Protein AF-A0A2W4VBN3-F1 (afdb_monomer)

Foldseek 3Di:
DPPVVVVVVVVLVVVVVVVPDDDAPPPDALWAEEFEEQAPAPQGVVSVQLQVVSVVVRHNGDYDYDNHLVSLLVDQLVDAGQEYEYEHAQVDLPPVCLVVLLVSVVSNCVSHPDVNYAYEYEYNVLVPDPDDNVVSCVSSPHQYYDPDSDDPRVDRDPPPPDD

Nearest PDB structures (foldseek):
  7te2-assembly1_A  TM=8.160E-01  e=2.057E-06  Rhodobacter capsulatus Y262
  4hh0-assembly1_A  TM=7.838E-01  e=4.661E-06  Cereibacter sphaeroides
  4heh-assembly1_B  TM=7.454E-01  e=2.646E-06  Cereibacter sphaeroides
  8jbt-assembly1_A  TM=6.877E-01  e=3.716E-05  Chloracidobacterium thermophilum
  2jh3-assembly2_D  TM=2.924E-01  e=7.905E+00  Deinococcus radiodurans

Sequence (163 aa):
MTLGLGRLQQSFRKLCLEADHNERPLERMQGRILIAPLPGEQHLMGAVFDAEMMWREGWDTRCEFPEDTPALTKLVKREWFDVVDLSLSLAFSREDWMPRMAATIKAVRSASLNPALVVVVRGRVFFEHEEPLPELIQSVGADGASTAAVLVVPSFHRSAAGG

Solvent-accessible surface area (backbone atoms only — not comparable to full-atom values): 9338 Å² total; per-residue (Å²): 144,76,70,68,62,58,52,52,55,49,56,47,52,49,54,65,62,57,67,78,71,74,87,74,78,84,80,64,63,67,46,32,33,39,28,22,39,41,56,74,59,82,60,49,67,58,29,54,53,31,36,55,42,36,40,75,72,39,32,50,59,44,70,49,81,38,74,38,61,69,56,46,26,52,48,34,53,74,41,78,37,50,32,37,41,38,24,48,33,75,89,45,51,62,68,91,43,46,71,55,48,22,54,45,45,54,48,37,59,75,35,31,69,34,92,78,51,42,35,35,35,36,31,27,41,76,75,71,60,92,68,59,61,72,59,60,33,50,74,27,70,36,80,36,71,46,95,52,64,65,83,79,63,99,75,81,66,72,73,76,82,79,131

Structure (mmCIF, N/CA/C/O backbone):
data_AF-A0A2W4VBN3-F1
#
_entry.id   AF-A0A2W4VBN3-F1
#
loop_
_atom_site.group_PDB
_atom_site.id
_atom_site.type_symbol
_atom_site.label_atom_id
_atom_site.label_alt_id
_atom_site.label_comp_id
_atom_site.label_asym_id
_atom_site.label_entity_id
_atom_site.label_seq_id
_atom_site.pdbx_PDB_ins_code
_atom_site.Cartn_x
_atom_site.Cartn_y
_atom_site.Cartn_z
_atom_site.occupancy
_atom_site.B_iso_or_equiv
_atom_site.auth_seq_id
_atom_site.auth_comp_id
_atom_site.auth_asym_id
_atom_site.auth_atom_id
_atom_site.pdbx_PDB_model_num
ATOM 1 N N . MET A 1 1 ? 26.833 -12.738 -7.368 1.00 43.25 1 MET A N 1
ATOM 2 C CA . MET A 1 1 ? 26.829 -11.506 -6.547 1.00 43.25 1 MET A CA 1
ATOM 3 C C . MET A 1 1 ? 25.671 -11.602 -5.555 1.00 43.25 1 MET A C 1
ATOM 5 O O . MET A 1 1 ? 24.596 -11.108 -5.846 1.00 43.25 1 MET A O 1
ATOM 9 N N . THR A 1 2 ? 25.831 -12.322 -4.437 1.00 45.38 2 THR A N 1
ATOM 10 C CA . THR A 1 2 ? 24.682 -12.706 -3.573 1.00 45.38 2 THR A CA 1
ATOM 11 C C . THR A 1 2 ? 25.063 -12.896 -2.098 1.00 45.38 2 THR A C 1
ATOM 13 O O . THR A 1 2 ? 24.397 -13.608 -1.362 1.00 45.38 2 THR A O 1
ATOM 16 N N . LEU A 1 3 ? 26.143 -12.259 -1.636 1.00 49.38 3 LEU A N 1
ATOM 17 C CA . LEU A 1 3 ? 26.534 -12.267 -0.214 1.00 49.38 3 LEU A CA 1
ATOM 18 C C . LEU A 1 3 ? 26.221 -10.939 0.499 1.00 49.38 3 LEU A C 1
ATOM 20 O O . LEU A 1 3 ? 26.082 -10.922 1.719 1.00 49.38 3 LEU A O 1
ATOM 24 N N . GLY A 1 4 ? 26.050 -9.841 -0.249 1.00 44.31 4 GLY A N 1
ATOM 25 C CA . GLY A 1 4 ? 25.729 -8.519 0.308 1.00 44.31 4 GLY A CA 1
ATOM 26 C C . GLY A 1 4 ? 24.274 -8.378 0.769 1.00 44.31 4 GLY A C 1
ATOM 27 O O . GLY A 1 4 ? 24.021 -7.851 1.849 1.00 44.31 4 GLY A O 1
ATOM 28 N N . LEU A 1 5 ? 23.320 -8.918 -0.000 1.00 55.53 5 LEU A N 1
ATOM 29 C CA . LEU A 1 5 ? 21.888 -8.793 0.296 1.00 55.53 5 LEU A CA 1
ATOM 30 C C . LEU A 1 5 ? 21.476 -9.593 1.539 1.00 55.53 5 LEU A C 1
ATOM 32 O O . LEU A 1 5 ? 20.724 -9.088 2.364 1.00 55.53 5 LEU A O 1
ATOM 36 N N . GLY A 1 6 ? 22.025 -10.799 1.721 1.00 49.59 6 GLY A N 1
ATOM 37 C CA . GLY A 1 6 ? 21.694 -11.649 2.869 1.00 49.59 6 GLY A CA 1
ATOM 38 C C . GLY A 1 6 ? 22.131 -11.049 4.207 1.00 49.59 6 GLY A C 1
ATOM 39 O O . GLY A 1 6 ? 21.399 -11.136 5.188 1.00 49.59 6 GLY A O 1
ATOM 40 N N . ARG A 1 7 ? 23.285 -10.369 4.250 1.00 53.03 7 ARG A N 1
ATOM 41 C CA . ARG A 1 7 ? 23.760 -9.701 5.472 1.00 53.03 7 ARG A CA 1
ATOM 42 C C . ARG A 1 7 ? 22.956 -8.447 5.787 1.00 53.03 7 ARG A C 1
ATOM 44 O O . ARG A 1 7 ? 22.656 -8.224 6.954 1.00 53.03 7 ARG A O 1
ATOM 51 N N . LEU A 1 8 ? 22.555 -7.679 4.769 1.00 56.00 8 LEU A N 1
ATOM 52 C CA . LEU A 1 8 ? 21.657 -6.543 4.968 1.00 56.00 8 LEU A CA 1
ATOM 53 C C . LEU A 1 8 ? 20.289 -7.020 5.469 1.00 56.00 8 LEU A C 1
ATOM 55 O O . LEU A 1 8 ? 19.828 -6.545 6.498 1.00 56.00 8 LEU A O 1
ATOM 59 N N . GLN A 1 9 ? 19.699 -8.032 4.824 1.00 56.50 9 GLN A N 1
ATOM 60 C CA . GLN A 1 9 ? 18.435 -8.637 5.254 1.00 56.50 9 GLN A CA 1
ATOM 61 C C . GLN A 1 9 ? 18.509 -9.202 6.685 1.00 56.50 9 GLN A C 1
ATOM 63 O O . GLN A 1 9 ? 17.538 -9.106 7.432 1.00 56.50 9 GLN A O 1
ATOM 68 N N . GLN A 1 10 ? 19.653 -9.758 7.099 1.00 56.78 10 GLN A N 1
ATOM 69 C CA . GLN A 1 10 ? 19.838 -10.319 8.440 1.00 56.78 10 GLN A CA 1
ATOM 70 C C . GLN A 1 10 ? 20.062 -9.248 9.518 1.00 56.78 10 GLN A C 1
ATOM 72 O O . GLN A 1 10 ? 19.457 -9.335 10.586 1.00 56.78 10 GLN A O 1
ATOM 77 N N . SER A 1 11 ? 20.896 -8.238 9.257 1.00 55.62 11 SER A N 1
ATOM 78 C CA . SER A 1 11 ? 21.072 -7.095 10.167 1.00 55.62 11 SER A CA 1
ATOM 79 C C . SER A 1 11 ? 19.766 -6.331 10.346 1.00 55.62 11 SER A C 1
ATOM 81 O O . SER A 1 11 ? 19.430 -5.897 11.439 1.00 55.62 11 SER A O 1
ATOM 83 N N . PHE A 1 12 ? 18.991 -6.233 9.276 1.00 54.88 12 PHE A N 1
ATOM 84 C CA . PHE A 1 12 ? 17.730 -5.530 9.276 1.00 54.88 12 PHE A CA 1
ATOM 85 C C . PHE A 1 12 ? 16.615 -6.296 10.004 1.00 54.88 12 PHE A C 1
ATOM 87 O O . PHE A 1 12 ? 15.886 -5.707 10.793 1.00 54.88 12 PHE A O 1
ATOM 94 N N . ARG A 1 13 ? 16.564 -7.632 9.872 1.00 57.12 13 ARG A N 1
ATOM 95 C CA . ARG A 1 13 ? 15.717 -8.471 10.741 1.00 57.12 13 ARG A CA 1
ATOM 96 C C . ARG A 1 13 ? 16.030 -8.280 12.224 1.00 57.12 13 ARG A C 1
ATOM 98 O O . ARG A 1 13 ? 15.105 -8.320 13.022 1.00 57.12 13 ARG A O 1
ATOM 105 N N . LYS A 1 14 ? 17.301 -8.087 12.595 1.00 53.22 14 LYS A N 1
ATOM 106 C CA . LYS A 1 14 ? 17.670 -7.806 13.992 1.00 53.22 14 LYS A CA 1
ATOM 107 C C . LYS A 1 14 ? 17.132 -6.456 14.462 1.00 53.22 14 LYS A C 1
ATOM 109 O O . LYS A 1 14 ? 16.528 -6.418 15.520 1.00 53.22 14 LYS A O 1
ATOM 114 N N . LEU A 1 15 ? 17.249 -5.407 13.646 1.00 54.66 15 LEU A N 1
ATOM 115 C CA . LEU A 1 15 ? 16.704 -4.083 13.974 1.00 54.66 15 LEU A CA 1
ATOM 116 C C . LEU A 1 15 ? 15.177 -4.109 14.145 1.00 54.66 15 LEU A C 1
ATOM 118 O O . LEU A 1 15 ? 14.664 -3.568 15.116 1.00 54.66 15 LEU A O 1
ATOM 122 N N . CYS A 1 16 ? 14.453 -4.805 13.263 1.00 51.75 16 CYS A N 1
ATOM 123 C CA . CYS A 1 16 ? 12.998 -4.937 13.385 1.00 51.75 16 CYS A CA 1
ATOM 124 C C . CYS A 1 16 ? 12.554 -5.785 14.590 1.00 51.75 16 CYS A C 1
ATOM 126 O O . CYS A 1 16 ? 11.462 -5.572 15.100 1.00 51.75 16 CYS A O 1
ATOM 128 N N . LEU A 1 17 ? 13.367 -6.752 15.033 1.00 50.00 17 LEU A N 1
ATOM 129 C CA . LEU A 1 17 ? 13.090 -7.551 16.236 1.00 50.00 17 LEU A CA 1
ATOM 130 C C . LEU A 1 17 ? 13.457 -6.802 17.528 1.00 50.00 17 LEU A C 1
ATOM 132 O O . LEU A 1 17 ? 12.839 -7.030 18.561 1.00 50.00 17 LEU A O 1
ATOM 136 N N . GLU A 1 18 ? 14.449 -5.912 17.477 1.00 47.00 18 GLU A N 1
ATOM 137 C CA . GLU A 1 18 ? 14.867 -5.067 18.605 1.00 47.00 18 GLU A CA 1
ATOM 138 C C . GLU A 1 18 ? 13.947 -3.849 18.805 1.00 47.00 18 GLU A C 1
ATOM 140 O O . GLU A 1 18 ? 13.874 -3.312 19.909 1.00 47.00 18 GLU A O 1
ATOM 145 N N . ALA A 1 19 ? 13.175 -3.459 17.785 1.00 50.44 19 ALA A N 1
ATOM 146 C CA . ALA A 1 19 ? 12.151 -2.414 17.876 1.00 50.44 19 ALA A CA 1
ATOM 147 C C . ALA A 1 19 ? 10.930 -2.796 18.750 1.00 50.44 19 ALA A C 1
ATOM 149 O O . ALA A 1 19 ? 10.048 -1.966 18.965 1.00 50.44 19 ALA A O 1
ATOM 150 N N . ASP A 1 20 ? 10.879 -4.018 19.297 1.00 46.34 20 ASP A N 1
ATOM 151 C CA . ASP A 1 20 ? 9.782 -4.495 20.157 1.00 46.34 20 ASP A CA 1
ATOM 152 C C . ASP A 1 20 ? 9.944 -4.120 21.651 1.00 46.34 20 ASP A C 1
ATOM 154 O O . ASP A 1 20 ? 9.193 -4.577 22.518 1.00 46.34 20 ASP A O 1
ATOM 158 N N . HIS A 1 21 ? 10.921 -3.276 22.007 1.00 50.44 21 HIS A N 1
ATOM 159 C CA . HIS A 1 21 ? 11.062 -2.814 23.390 1.00 50.44 21 HIS A CA 1
ATOM 160 C C . HIS A 1 21 ? 11.786 -1.469 23.513 1.00 50.44 21 HIS A C 1
ATOM 162 O O . HIS A 1 21 ? 12.971 -1.414 23.832 1.00 50.44 21 HIS A O 1
ATOM 168 N N . ASN A 1 22 ? 11.071 -0.359 23.321 1.00 42.19 22 ASN A N 1
ATOM 169 C CA . ASN A 1 22 ? 11.390 0.850 24.076 1.00 42.19 22 ASN A CA 1
ATOM 170 C C . ASN A 1 22 ? 10.183 1.782 24.217 1.00 42.19 22 ASN A C 1
ATOM 172 O O . ASN A 1 22 ? 9.272 1.800 23.391 1.00 42.19 22 ASN A O 1
ATOM 176 N N . GLU A 1 23 ? 10.169 2.486 25.338 1.00 49.88 23 GLU A N 1
ATOM 177 C CA . GLU A 1 23 ? 9.068 3.245 25.924 1.00 49.88 23 GLU A CA 1
ATOM 178 C C . GLU A 1 23 ? 8.356 4.169 24.920 1.00 49.88 23 GLU A C 1
ATOM 180 O O . GLU A 1 23 ? 8.954 5.053 24.309 1.00 49.88 23 GLU A O 1
ATOM 185 N N . ARG A 1 24 ? 7.043 3.959 24.755 1.00 51.31 24 ARG A N 1
ATOM 186 C CA . ARG A 1 24 ? 6.180 4.783 23.899 1.00 51.31 24 ARG A CA 1
ATOM 187 C C . ARG A 1 24 ? 5.979 6.153 24.553 1.00 51.31 24 ARG A C 1
ATOM 189 O O . ARG A 1 24 ? 5.476 6.188 25.679 1.00 51.31 24 ARG A O 1
ATOM 196 N N . PRO A 1 25 ? 6.221 7.279 23.866 1.00 45.81 25 PRO A N 1
ATOM 197 C CA . PRO A 1 25 ? 5.633 8.541 24.283 1.00 45.81 25 PRO A CA 1
ATOM 198 C C . PRO A 1 25 ? 4.108 8.405 24.167 1.00 45.81 25 P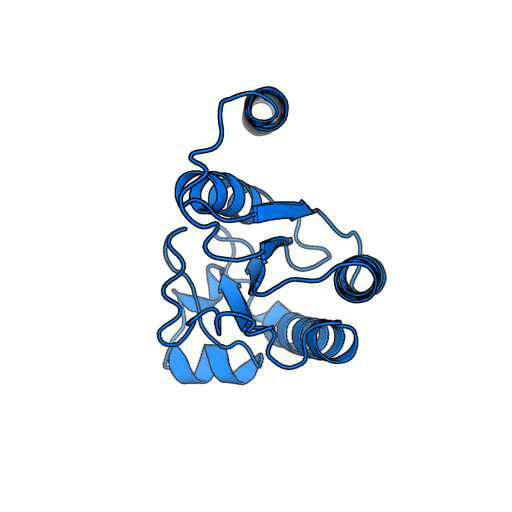RO A C 1
ATOM 200 O O . PRO A 1 25 ? 3.567 8.241 23.077 1.00 45.81 25 PRO A O 1
ATOM 203 N N . LEU A 1 26 ? 3.395 8.428 25.298 1.00 49.59 26 LEU A N 1
ATOM 204 C CA . LEU A 1 26 ? 1.926 8.346 25.356 1.00 49.59 26 LEU A CA 1
ATOM 205 C C . LEU A 1 26 ? 1.213 9.565 24.729 1.00 49.59 26 LEU A C 1
ATOM 207 O O . LEU A 1 26 ? -0.019 9.636 24.733 1.00 49.59 26 LEU A O 1
ATOM 211 N N . GLU A 1 27 ? 1.951 10.533 24.187 1.00 48.66 27 GLU A N 1
ATOM 212 C CA . GLU A 1 27 ? 1.399 11.750 23.602 1.00 48.66 27 GLU A CA 1
ATOM 213 C C . GLU A 1 27 ? 0.848 11.477 22.192 1.00 48.66 27 GLU A C 1
ATOM 215 O O . GLU A 1 27 ? 1.494 11.692 21.177 1.00 48.66 27 GLU A O 1
ATOM 220 N N . ARG A 1 28 ? -0.398 10.979 22.178 1.00 52.97 28 ARG A N 1
ATOM 221 C CA . ARG A 1 28 ? -1.342 10.889 21.046 1.00 52.97 28 ARG A CA 1
ATOM 222 C C . ARG A 1 28 ? -0.756 10.254 19.780 1.00 52.97 28 ARG A C 1
ATOM 224 O O . ARG A 1 28 ? -0.421 10.950 18.829 1.00 52.97 28 ARG A O 1
ATOM 231 N N . MET A 1 29 ? -0.795 8.918 19.734 1.00 61.88 29 MET A N 1
ATOM 232 C CA . MET A 1 29 ? -0.617 8.143 18.497 1.00 61.88 29 MET A CA 1
ATOM 233 C C . MET A 1 29 ? -1.379 8.810 17.342 1.00 61.88 29 MET A C 1
ATOM 235 O O . MET A 1 29 ? -2.592 9.039 17.471 1.00 61.88 29 MET A O 1
ATOM 239 N N . GLN A 1 30 ? -0.663 9.141 16.259 1.00 77.94 30 GLN A N 1
ATOM 240 C CA . GLN A 1 30 ? -1.223 9.886 15.125 1.00 77.94 30 GLN A CA 1
ATOM 241 C C . GLN A 1 30 ? -2.419 9.122 14.542 1.00 77.94 30 GLN A C 1
ATOM 243 O O . GLN A 1 30 ? -3.527 9.646 14.451 1.00 77.94 30 GLN A O 1
ATOM 248 N N . GLY A 1 31 ? -2.216 7.836 14.286 1.00 88.75 31 GLY A N 1
ATOM 249 C CA . GLY A 1 31 ? -3.210 6.880 13.825 1.00 88.75 31 GLY A CA 1
ATOM 250 C C . GLY A 1 31 ? -2.564 5.508 13.689 1.00 88.75 31 GLY A C 1
ATOM 251 O O . GLY A 1 31 ? -1.438 5.296 14.153 1.00 88.75 31 GLY A O 1
ATOM 252 N N . ARG A 1 32 ? -3.267 4.583 13.042 1.00 93.94 32 ARG A N 1
ATOM 253 C CA . ARG A 1 32 ? -2.773 3.236 12.757 1.00 93.94 32 ARG A CA 1
ATOM 254 C C . ARG A 1 32 ? -2.470 3.053 11.285 1.00 93.94 32 ARG A C 1
ATOM 256 O O . ARG A 1 32 ? -3.330 3.304 10.444 1.00 93.94 32 ARG A O 1
ATOM 263 N N . ILE A 1 33 ? -1.268 2.583 10.977 1.00 94.69 33 ILE A N 1
ATOM 264 C CA . ILE A 1 33 ? -0.812 2.383 9.606 1.00 94.69 33 ILE A CA 1
ATOM 265 C C . ILE A 1 33 ? -0.426 0.933 9.345 1.00 94.69 33 ILE A C 1
ATOM 267 O O . ILE A 1 33 ? 0.297 0.311 10.124 1.00 94.69 33 ILE A O 1
ATOM 271 N N . LEU A 1 34 ? -0.910 0.404 8.223 1.00 97.31 34 LEU A N 1
ATOM 272 C CA . LEU A 1 34 ? -0.414 -0.830 7.632 1.00 97.31 34 LEU A CA 1
ATOM 273 C C . LEU A 1 34 ? 0.541 -0.482 6.496 1.00 97.31 34 LEU A C 1
ATOM 275 O O . LEU A 1 34 ? 0.148 0.181 5.542 1.00 97.31 34 LEU A O 1
ATOM 279 N N . ILE A 1 35 ? 1.767 -0.973 6.570 1.00 96.31 35 ILE A N 1
ATOM 280 C CA . ILE A 1 35 ? 2.773 -0.803 5.530 1.00 96.31 35 ILE A CA 1
ATOM 281 C C . ILE A 1 35 ? 3.054 -2.157 4.906 1.00 96.31 35 ILE A C 1
ATOM 283 O O . ILE A 1 35 ? 3.348 -3.131 5.605 1.00 96.31 35 ILE A O 1
ATOM 287 N N . ALA A 1 36 ? 2.947 -2.224 3.585 1.00 96.75 36 ALA A N 1
ATOM 288 C CA . ALA A 1 36 ? 3.194 -3.439 2.836 1.00 96.75 36 ALA A CA 1
ATOM 289 C C . ALA A 1 36 ? 3.815 -3.127 1.467 1.00 96.75 36 ALA A C 1
ATOM 291 O O . ALA A 1 36 ? 3.514 -2.109 0.844 1.00 96.75 36 ALA A O 1
ATOM 292 N N . PRO A 1 37 ? 4.665 -4.012 0.932 1.00 96.00 37 PRO A N 1
ATOM 293 C CA . PRO A 1 37 ? 4.917 -4.011 -0.496 1.00 96.00 37 PRO A CA 1
ATOM 294 C C . PRO A 1 37 ? 3.654 -4.445 -1.243 1.00 96.00 37 PRO A C 1
ATOM 296 O O . PRO A 1 37 ? 2.825 -5.198 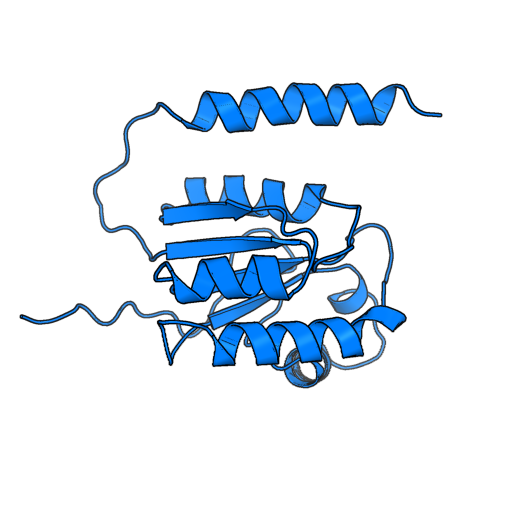-0.719 1.00 96.00 37 PRO A O 1
ATOM 299 N N . LEU A 1 38 ? 3.517 -4.013 -2.495 1.00 97.12 38 LEU A N 1
ATOM 300 C CA . LEU A 1 38 ? 2.485 -4.551 -3.370 1.00 97.12 38 LEU A CA 1
ATOM 301 C C . LEU A 1 38 ? 2.688 -6.076 -3.490 1.00 97.12 38 LEU A C 1
ATOM 303 O O . LEU A 1 38 ? 3.812 -6.500 -3.775 1.00 97.12 38 LEU A O 1
ATOM 307 N N . PRO A 1 39 ? 1.649 -6.914 -3.297 1.00 95.81 39 PRO A N 1
ATOM 308 C CA . PRO A 1 39 ? 1.817 -8.363 -3.337 1.00 95.81 39 PRO A CA 1
ATOM 309 C C . PRO A 1 39 ? 2.515 -8.850 -4.615 1.00 95.81 39 PRO A C 1
ATOM 311 O O . PRO A 1 39 ? 2.161 -8.461 -5.733 1.00 95.81 39 PRO A O 1
ATOM 314 N N . GLY A 1 40 ? 3.527 -9.699 -4.435 1.00 91.88 40 GLY A N 1
ATOM 315 C CA . GLY A 1 40 ? 4.423 -10.167 -5.496 1.00 91.88 40 GLY A CA 1
ATOM 316 C C . GLY A 1 40 ? 5.670 -9.302 -5.730 1.00 91.88 40 GLY A C 1
ATOM 317 O O . GLY A 1 40 ? 6.567 -9.741 -6.451 1.00 91.88 40 GLY A O 1
ATOM 318 N N . GLU A 1 41 ? 5.780 -8.111 -5.134 1.00 92.88 41 GLU A N 1
ATOM 319 C CA . GLU A 1 41 ? 7.021 -7.332 -5.167 1.00 92.88 41 GLU A CA 1
ATOM 320 C C . GLU A 1 41 ? 8.084 -7.996 -4.281 1.00 92.88 41 GLU A C 1
ATOM 322 O O . GLU A 1 41 ? 7.845 -8.336 -3.127 1.00 92.88 41 GLU A O 1
ATOM 327 N N . GLN A 1 42 ? 9.284 -8.179 -4.830 1.00 90.75 42 GLN A N 1
ATOM 328 C CA . GLN A 1 42 ? 10.406 -8.834 -4.151 1.00 90.75 42 GLN A CA 1
ATOM 329 C C . GLN A 1 42 ? 11.338 -7.824 -3.466 1.00 90.75 42 GLN A C 1
ATOM 331 O O . GLN A 1 42 ? 12.132 -8.188 -2.596 1.00 90.75 42 GLN A O 1
ATOM 336 N N . HIS A 1 43 ? 11.252 -6.545 -3.841 1.00 91.69 43 HIS A N 1
ATOM 337 C CA . HIS A 1 43 ? 12.059 -5.464 -3.277 1.00 91.69 43 HIS A CA 1
ATOM 338 C C . HIS A 1 43 ? 11.389 -4.870 -2.037 1.00 91.69 43 HIS A C 1
ATOM 340 O O . HIS A 1 43 ? 10.835 -3.777 -2.067 1.00 91.69 43 HIS A O 1
ATOM 346 N N . LEU A 1 44 ? 11.481 -5.597 -0.925 1.00 88.88 44 LEU A N 1
ATOM 347 C CA . LEU A 1 44 ? 10.766 -5.281 0.318 1.00 88.88 44 LEU A CA 1
ATOM 348 C C . LEU A 1 44 ? 11.381 -4.120 1.120 1.00 88.88 44 LEU A C 1
ATOM 350 O O . LEU A 1 44 ? 10.770 -3.645 2.068 1.00 88.88 44 LEU A O 1
ATOM 354 N N . MET A 1 45 ? 12.597 -3.684 0.774 1.00 85.56 45 MET A N 1
ATOM 355 C CA . MET A 1 45 ? 13.374 -2.728 1.576 1.00 85.56 45 MET A CA 1
ATOM 356 C C . MET A 1 45 ? 12.660 -1.387 1.781 1.00 85.56 45 MET A C 1
ATOM 358 O O . MET A 1 45 ? 12.801 -0.814 2.855 1.00 85.56 45 MET A O 1
ATOM 362 N N . GLY A 1 46 ? 11.895 -0.917 0.784 1.00 84.50 46 GLY A N 1
ATOM 363 C CA . GLY A 1 46 ? 11.107 0.316 0.893 1.00 84.50 46 GLY A CA 1
ATOM 364 C C . GLY A 1 46 ? 10.139 0.241 2.070 1.00 84.50 46 GLY A C 1
ATOM 365 O O . GLY A 1 46 ? 10.358 0.921 3.065 1.00 84.50 46 GLY A O 1
ATOM 366 N N . ALA A 1 47 ? 9.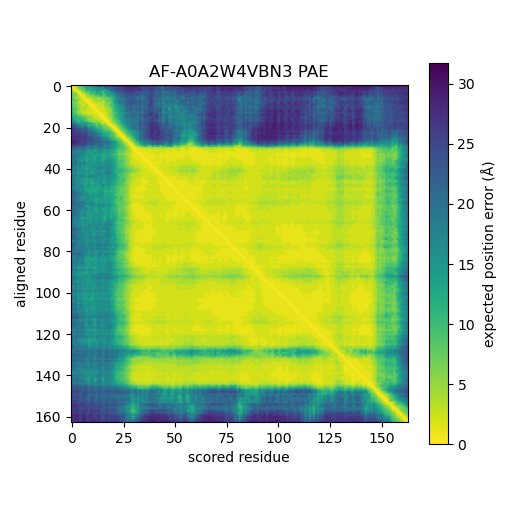189 -0.699 2.007 1.00 89.88 47 ALA A N 1
ATOM 367 C CA . ALA A 1 47 ? 8.169 -0.917 3.035 1.00 89.88 47 ALA A CA 1
ATOM 368 C C . ALA A 1 47 ? 8.725 -0.920 4.464 1.00 89.88 47 ALA A C 1
ATOM 370 O O . ALA A 1 47 ? 8.120 -0.370 5.378 1.00 89.88 47 ALA A O 1
ATOM 371 N N . VAL A 1 48 ? 9.887 -1.530 4.683 1.00 89.25 48 VAL A N 1
ATOM 372 C CA . VAL A 1 48 ? 10.391 -1.630 6.049 1.00 89.25 48 VAL A CA 1
ATOM 373 C C . VAL A 1 48 ? 11.161 -0.393 6.506 1.00 89.25 48 VAL A C 1
ATOM 375 O O . VAL A 1 48 ? 11.161 -0.082 7.694 1.00 89.25 48 VAL A O 1
ATOM 378 N N . PHE A 1 49 ? 11.787 0.342 5.586 1.00 87.44 49 PHE A N 1
ATOM 379 C CA . PHE A 1 49 ? 12.299 1.673 5.907 1.00 87.44 49 PHE A CA 1
ATOM 380 C C . PHE A 1 49 ? 11.151 2.621 6.274 1.00 87.44 49 PHE A C 1
ATOM 382 O O . PHE A 1 49 ? 11.251 3.369 7.245 1.00 87.44 49 PHE A O 1
ATOM 389 N N . ASP A 1 50 ? 10.037 2.532 5.547 1.00 88.25 50 ASP A N 1
ATOM 390 C CA . ASP A 1 50 ? 8.841 3.318 5.838 1.00 88.25 50 ASP A CA 1
ATOM 391 C C . ASP A 1 50 ? 8.243 2.942 7.198 1.00 88.25 50 ASP A C 1
ATOM 393 O O . ASP A 1 50 ? 7.847 3.822 7.957 1.00 88.25 50 ASP A O 1
ATOM 397 N N . ALA A 1 51 ? 8.269 1.658 7.569 1.00 90.38 51 ALA A N 1
ATOM 398 C CA . ALA A 1 51 ? 7.827 1.204 8.887 1.00 90.38 51 ALA A CA 1
ATOM 399 C C . ALA A 1 51 ? 8.643 1.787 10.037 1.00 90.38 51 ALA A C 1
ATOM 401 O O . ALA A 1 51 ? 8.067 2.273 11.008 1.00 90.38 51 ALA A O 1
ATOM 402 N N . GLU A 1 52 ? 9.968 1.798 9.914 1.00 85.75 52 GLU A N 1
ATOM 403 C CA . GLU A 1 52 ? 10.824 2.429 10.918 1.00 85.75 52 GLU A CA 1
ATOM 404 C C . GLU A 1 52 ? 10.525 3.928 11.041 1.00 85.75 52 GLU A C 1
ATOM 406 O O . GLU A 1 52 ? 10.430 4.455 12.148 1.00 85.75 52 GLU A O 1
ATOM 411 N N . MET A 1 53 ? 10.341 4.625 9.915 1.00 85.38 53 MET A N 1
ATOM 412 C CA . MET A 1 53 ? 10.040 6.055 9.946 1.00 85.38 53 MET A CA 1
ATOM 413 C C . MET A 1 53 ? 8.681 6.332 10.589 1.00 85.38 53 MET A C 1
ATOM 415 O O . MET A 1 53 ? 8.58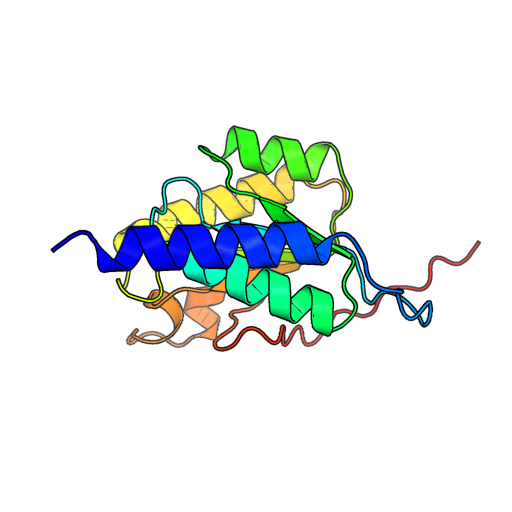6 7.176 11.470 1.00 85.38 53 MET A O 1
ATOM 419 N N . MET A 1 54 ? 7.629 5.613 10.200 1.00 85.81 54 MET A N 1
ATOM 420 C CA . MET A 1 54 ? 6.289 5.825 10.758 1.00 85.81 54 MET A CA 1
ATOM 421 C C . MET A 1 54 ? 6.229 5.518 12.244 1.00 85.81 54 MET A C 1
ATOM 423 O O . MET A 1 54 ? 5.606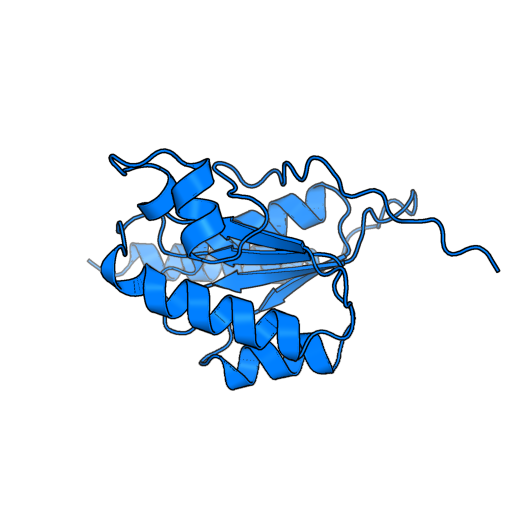 6.260 13.006 1.00 85.81 54 MET A O 1
ATOM 427 N N . TRP A 1 55 ? 6.951 4.488 12.673 1.00 86.19 55 TRP A N 1
ATOM 428 C CA . TRP A 1 55 ? 7.107 4.195 14.084 1.00 86.19 55 TRP A CA 1
ATOM 429 C C . TRP A 1 55 ? 7.803 5.346 14.829 1.00 86.19 55 TRP A C 1
ATOM 431 O O . TRP A 1 55 ? 7.294 5.793 15.858 1.00 86.19 55 TRP A O 1
ATOM 441 N N . ARG A 1 56 ? 8.893 5.903 14.278 1.00 83.69 56 ARG A N 1
ATOM 442 C CA . ARG A 1 56 ? 9.585 7.081 14.844 1.00 83.69 56 ARG A CA 1
ATOM 443 C C . ARG A 1 56 ? 8.717 8.335 14.892 1.00 83.69 56 ARG A C 1
ATOM 445 O O . ARG A 1 56 ? 8.841 9.114 15.830 1.00 83.69 56 ARG A O 1
ATOM 452 N N . GLU A 1 57 ? 7.829 8.507 13.920 1.00 82.44 57 GLU A N 1
ATOM 453 C CA . GLU A 1 57 ? 6.860 9.605 13.882 1.00 82.44 57 GLU A CA 1
ATOM 454 C C . GLU A 1 57 ? 5.665 9.373 14.835 1.00 82.44 57 GLU A C 1
ATOM 456 O O . GLU A 1 57 ? 4.784 10.219 14.950 1.00 82.44 57 GLU A O 1
ATOM 461 N N . GLY A 1 58 ? 5.602 8.253 15.565 1.00 83.69 58 GLY A N 1
ATOM 462 C CA . GLY A 1 58 ? 4.564 8.008 16.574 1.00 83.69 58 GLY A CA 1
ATOM 463 C C . GLY A 1 58 ? 3.264 7.405 16.029 1.00 83.69 58 GLY A C 1
ATOM 464 O O . GLY A 1 58 ? 2.203 7.550 16.645 1.00 83.69 58 GLY A O 1
ATOM 465 N N . TRP A 1 59 ? 3.316 6.724 14.882 1.00 88.06 59 TRP A N 1
ATOM 466 C CA . TRP A 1 59 ? 2.201 5.919 14.375 1.00 88.06 59 TRP A CA 1
ATOM 467 C C . TRP A 1 59 ? 2.137 4.540 15.043 1.00 88.06 59 TRP A C 1
ATOM 469 O O . TRP A 1 59 ? 3.171 3.919 15.306 1.00 88.06 59 TRP A O 1
ATOM 479 N N . ASP A 1 60 ? 0.922 4.003 15.227 1.00 90.94 60 ASP A N 1
ATOM 480 C CA . ASP A 1 60 ? 0.739 2.561 15.452 1.00 90.94 60 ASP A CA 1
ATOM 481 C C . ASP A 1 60 ? 1.078 1.825 14.151 1.00 90.94 60 ASP A C 1
ATOM 483 O O . ASP A 1 60 ? 0.241 1.704 13.252 1.00 90.94 60 ASP A O 1
ATOM 487 N N . THR A 1 61 ? 2.337 1.425 14.012 1.00 90.56 61 THR A N 1
ATOM 488 C CA . THR A 1 61 ? 2.876 0.947 12.741 1.00 90.56 61 THR A CA 1
ATOM 489 C C . THR A 1 61 ? 2.893 -0.564 12.687 1.00 90.56 61 THR A C 1
ATOM 491 O O . THR A 1 61 ? 3.514 -1.229 13.515 1.00 90.56 61 THR A O 1
ATOM 494 N N . ARG A 1 62 ? 2.262 -1.113 11.651 1.00 95.19 62 ARG A N 1
ATOM 495 C CA . ARG A 1 62 ? 2.309 -2.534 11.335 1.00 95.19 62 ARG A CA 1
ATOM 496 C C . ARG A 1 62 ? 2.923 -2.739 9.957 1.00 95.19 62 ARG A C 1
ATOM 498 O O . ARG A 1 62 ? 2.376 -2.265 8.970 1.00 95.19 62 ARG A O 1
ATOM 505 N N . CYS A 1 63 ? 4.024 -3.481 9.887 1.00 95.75 63 CYS A N 1
ATOM 506 C CA . CYS A 1 63 ? 4.663 -3.862 8.628 1.00 95.75 63 CYS A CA 1
ATOM 507 C C . CYS A 1 63 ? 4.361 -5.327 8.309 1.00 95.75 63 CYS A C 1
ATOM 509 O O . CYS A 1 63 ? 4.637 -6.201 9.128 1.00 95.75 63 CYS A O 1
ATOM 511 N N . GLU A 1 64 ? 3.827 -5.607 7.123 1.00 96.94 64 GLU A N 1
ATOM 512 C CA . GLU A 1 64 ? 3.458 -6.961 6.694 1.00 96.94 64 GLU A CA 1
ATOM 513 C C . GLU A 1 64 ? 3.906 -7.234 5.255 1.00 96.94 64 GLU A C 1
ATOM 515 O O . GLU A 1 64 ? 4.040 -6.323 4.439 1.00 96.94 64 GLU A O 1
ATOM 520 N N . PHE A 1 65 ? 4.108 -8.511 4.925 1.00 95.38 65 PHE A N 1
ATOM 521 C CA . PHE A 1 65 ? 4.567 -8.956 3.601 1.00 95.38 65 PHE A CA 1
ATOM 522 C C . PHE A 1 65 ? 3.580 -9.968 3.010 1.00 95.38 65 PHE A C 1
ATOM 524 O O . PHE A 1 65 ? 3.868 -11.166 2.974 1.00 95.38 65 PHE A O 1
ATOM 531 N N . PRO A 1 66 ? 2.379 -9.519 2.611 1.00 94.44 66 PRO A N 1
ATOM 532 C CA . PRO A 1 66 ? 1.359 -10.405 2.067 1.00 94.44 66 PRO A CA 1
ATOM 533 C C . PRO A 1 66 ? 1.830 -11.050 0.756 1.00 94.44 66 PRO A C 1
ATOM 535 O O . PRO A 1 66 ? 2.327 -10.371 -0.142 1.00 94.44 66 PRO A O 1
ATOM 538 N N . GLU A 1 67 ? 1.637 -12.365 0.638 1.00 91.44 67 GLU A N 1
ATOM 539 C CA . GLU A 1 67 ? 1.979 -13.127 -0.572 1.00 91.44 67 GLU A CA 1
ATOM 540 C C . GLU A 1 67 ? 1.102 -12.720 -1.766 1.00 91.44 67 GLU A C 1
ATOM 542 O O . GLU A 1 67 ? 1.579 -12.614 -2.897 1.00 91.44 67 GLU A O 1
ATOM 547 N N . ASP A 1 68 ? -0.176 -12.438 -1.505 1.00 96.81 68 ASP A N 1
ATOM 548 C CA . ASP A 1 68 ? -1.173 -12.085 -2.505 1.00 96.81 68 ASP A CA 1
ATOM 549 C C . ASP A 1 68 ? -2.170 -11.019 -1.996 1.00 96.81 68 ASP A C 1
ATOM 551 O O . ASP A 1 68 ? -2.195 -10.625 -0.824 1.00 96.81 68 ASP A O 1
ATOM 555 N N . THR A 1 69 ? -3.004 -10.503 -2.903 1.00 97.94 69 THR A N 1
ATOM 556 C CA . THR A 1 69 ? -4.050 -9.525 -2.560 1.00 97.94 69 THR A CA 1
ATOM 557 C C . THR A 1 69 ? -5.065 -10.075 -1.537 1.00 97.94 69 THR A C 1
ATOM 559 O O . THR A 1 69 ? -5.416 -9.339 -0.612 1.00 97.94 69 THR A O 1
ATOM 562 N N . PRO A 1 70 ? -5.535 -11.339 -1.612 1.00 98.31 70 PRO A N 1
ATOM 563 C CA . PRO A 1 70 ? -6.347 -11.946 -0.553 1.00 98.31 70 PRO A CA 1
ATOM 564 C C . PRO A 1 70 ? -5.724 -11.877 0.851 1.00 98.31 70 PRO A C 1
ATOM 566 O O . PRO A 1 70 ? -6.416 -11.509 1.803 1.00 98.31 70 PRO A O 1
ATOM 569 N N . ALA A 1 71 ? -4.430 -12.165 1.000 1.00 97.94 71 ALA A N 1
ATOM 570 C CA . ALA A 1 71 ? -3.727 -12.068 2.275 1.00 97.94 71 ALA A CA 1
ATOM 571 C C . ALA A 1 71 ? -3.707 -10.626 2.800 1.00 97.94 71 ALA A C 1
ATOM 573 O O . ALA A 1 71 ? -4.025 -10.398 3.969 1.00 97.94 71 ALA A O 1
ATOM 574 N N . LEU A 1 72 ? -3.430 -9.647 1.933 1.00 98.25 72 LEU A N 1
ATOM 575 C CA . LEU A 1 72 ? -3.475 -8.227 2.289 1.00 98.25 72 LEU A CA 1
ATOM 576 C C . LEU A 1 72 ? -4.885 -7.787 2.720 1.00 98.25 72 LEU A C 1
ATOM 578 O O . LEU A 1 72 ? -5.062 -7.181 3.776 1.00 98.25 72 LEU A O 1
ATOM 582 N N . THR A 1 73 ? -5.913 -8.132 1.941 1.00 98.44 73 THR A N 1
ATOM 583 C CA . THR A 1 73 ? -7.307 -7.764 2.257 1.00 98.44 73 THR A CA 1
ATOM 584 C C . THR A 1 73 ? -7.796 -8.392 3.564 1.00 98.44 73 THR A C 1
ATOM 586 O O . THR A 1 73 ? -8.580 -7.787 4.294 1.00 98.44 73 THR A O 1
ATOM 589 N N . LYS A 1 74 ? -7.299 -9.584 3.919 1.00 98.38 74 LYS A N 1
ATOM 590 C CA . LYS A 1 74 ? -7.600 -10.236 5.198 1.00 98.38 74 LYS A CA 1
ATOM 591 C C . LYS A 1 74 ? -7.100 -9.427 6.399 1.00 98.38 74 LYS A C 1
ATOM 593 O O . LYS A 1 74 ? -7.762 -9.472 7.434 1.00 98.38 74 LYS A O 1
ATOM 598 N N . LEU A 1 75 ? -5.983 -8.704 6.274 1.00 97.81 75 LEU A N 1
ATOM 599 C CA . LEU A 1 75 ? -5.458 -7.836 7.335 1.00 97.81 75 LEU A CA 1
ATOM 600 C C . LEU A 1 75 ? -6.407 -6.659 7.582 1.00 97.81 75 LEU A C 1
ATOM 602 O O . LEU A 1 75 ? -6.935 -6.522 8.683 1.00 97.81 75 LEU A O 1
ATOM 606 N N . VAL A 1 76 ? -6.715 -5.881 6.539 1.00 97.88 76 VAL A N 1
ATOM 607 C CA . VAL A 1 76 ? -7.577 -4.683 6.649 1.00 97.88 76 VAL A CA 1
ATOM 608 C C . VAL A 1 76 ? -9.042 -5.001 6.976 1.00 97.88 76 VAL A C 1
ATOM 610 O O . VAL A 1 76 ? -9.774 -4.137 7.450 1.00 97.88 76 VAL A O 1
ATOM 613 N N . LYS A 1 77 ? -9.469 -6.252 6.764 1.00 98.06 77 LYS A N 1
ATOM 614 C CA . LYS A 1 77 ? -10.787 -6.759 7.177 1.00 98.06 77 LYS A CA 1
ATOM 615 C C . LYS A 1 77 ? -10.850 -7.155 8.654 1.00 98.06 77 LYS A C 1
ATOM 617 O O . LYS A 1 77 ? -11.932 -7.208 9.232 1.00 98.06 77 LYS A O 1
ATOM 622 N N . ARG A 1 78 ? -9.717 -7.528 9.251 1.00 97.25 78 ARG A N 1
ATOM 623 C CA . ARG A 1 78 ? -9.643 -7.989 10.649 1.00 97.25 78 ARG A CA 1
ATOM 624 C C . ARG A 1 78 ? -9.305 -6.871 11.613 1.00 97.25 78 ARG A C 1
ATOM 626 O O . ARG A 1 78 ? -9.603 -6.984 12.797 1.00 97.25 78 ARG A O 1
ATOM 633 N N . GLU A 1 79 ? -8.662 -5.833 11.110 1.00 96.00 79 GLU A N 1
ATOM 634 C CA . GLU A 1 79 ? -8.025 -4.819 11.919 1.00 96.00 79 GLU A CA 1
ATOM 635 C C . GLU A 1 79 ? -8.237 -3.439 11.319 1.00 96.00 79 GLU A C 1
ATOM 637 O O . GLU A 1 79 ? -8.197 -3.259 10.103 1.00 96.00 79 GLU A O 1
ATOM 642 N N . TRP A 1 80 ? -8.480 -2.465 12.194 1.00 96.00 80 TRP A N 1
ATOM 643 C CA . TRP A 1 80 ? -8.633 -1.078 11.787 1.00 96.00 80 TRP A CA 1
ATOM 644 C C . TRP A 1 80 ? -7.276 -0.493 11.400 1.00 96.00 80 TRP A C 1
ATOM 646 O O . TRP A 1 80 ? -6.304 -0.656 12.144 1.00 96.00 80 TRP A O 1
ATOM 656 N N . PHE A 1 81 ? -7.241 0.216 10.274 1.00 96.62 81 PHE A N 1
ATOM 657 C CA . PHE A 1 81 ? -6.121 1.039 9.834 1.00 96.62 81 PHE A CA 1
ATOM 658 C C . PHE A 1 81 ? -6.665 2.374 9.327 1.00 96.62 81 PHE A C 1
ATOM 660 O O . PHE A 1 81 ? -7.687 2.432 8.640 1.00 96.62 81 PHE A O 1
ATOM 667 N N . ASP A 1 82 ? -5.981 3.449 9.685 1.00 95.38 82 ASP A N 1
ATOM 668 C CA . ASP A 1 82 ? -6.245 4.790 9.177 1.00 95.38 82 ASP A CA 1
ATOM 669 C C . ASP A 1 82 ? -5.544 5.007 7.835 1.00 95.38 82 ASP A C 1
ATOM 671 O O . ASP A 1 82 ? -6.102 5.637 6.936 1.00 95.38 82 ASP A O 1
ATOM 675 N N . VAL A 1 83 ? -4.351 4.423 7.690 1.00 95.94 83 VAL A N 1
ATOM 676 C CA . VAL A 1 83 ? -3.530 4.515 6.485 1.00 95.94 83 VAL A CA 1
ATOM 677 C C . VAL A 1 83 ? -3.063 3.127 6.045 1.00 95.94 83 VAL A C 1
ATOM 679 O O . VAL A 1 83 ? -2.706 2.280 6.866 1.00 95.94 83 VAL A O 1
ATOM 682 N N . VAL A 1 84 ? -3.038 2.903 4.735 1.00 97.00 84 VAL A N 1
ATOM 683 C CA . VAL A 1 84 ? -2.299 1.813 4.095 1.00 97.00 84 VAL A CA 1
ATOM 684 C C . VAL A 1 84 ? -1.225 2.421 3.196 1.00 97.00 84 VAL A C 1
ATOM 686 O O . VAL A 1 84 ? -1.540 3.173 2.277 1.00 97.00 84 VAL A O 1
ATOM 689 N N . ASP A 1 85 ? 0.033 2.083 3.450 1.00 95.69 85 ASP A N 1
ATOM 690 C CA . ASP A 1 85 ? 1.169 2.409 2.590 1.00 95.69 85 ASP A CA 1
ATOM 691 C C . ASP A 1 85 ? 1.511 1.187 1.728 1.00 95.69 85 ASP A C 1
ATOM 693 O O . ASP A 1 85 ? 1.812 0.110 2.255 1.00 95.69 85 ASP A O 1
ATOM 697 N N . LEU A 1 86 ? 1.419 1.349 0.404 1.00 96.44 86 LEU A N 1
ATOM 698 C CA . LEU A 1 86 ? 1.774 0.328 -0.577 1.00 96.44 86 LEU A CA 1
ATOM 699 C C . LEU A 1 86 ? 2.981 0.745 -1.406 1.00 96.44 86 LEU A C 1
ATOM 701 O O . LEU A 1 86 ? 2.955 1.743 -2.126 1.00 96.44 86 LEU A O 1
ATOM 705 N N . SER A 1 87 ? 4.015 -0.091 -1.386 1.00 93.88 87 SER A N 1
ATOM 706 C CA . SER A 1 87 ? 5.260 0.182 -2.105 1.00 93.88 87 SER A CA 1
ATOM 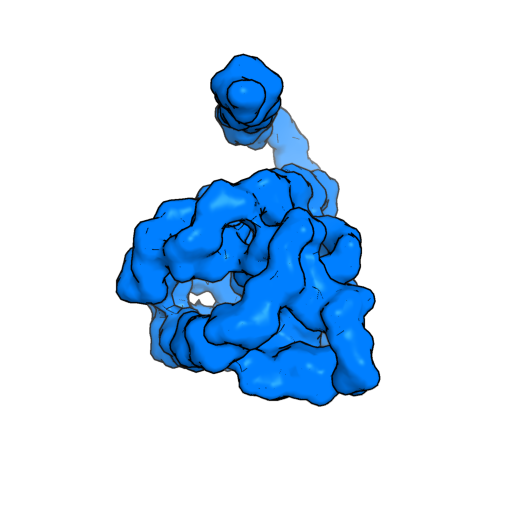707 C C . SER A 1 87 ? 5.521 -0.786 -3.262 1.00 93.88 87 SER A C 1
ATOM 709 O O . SER A 1 87 ? 5.393 -2.005 -3.147 1.00 93.88 87 SER A O 1
ATOM 711 N N . LEU A 1 88 ? 5.935 -0.226 -4.395 1.00 94.62 88 LEU A N 1
ATOM 712 C CA . LEU A 1 88 ? 6.678 -0.908 -5.451 1.00 94.62 88 LEU A CA 1
ATOM 713 C C . LEU A 1 88 ? 8.179 -0.657 -5.285 1.00 94.62 88 LEU A C 1
ATOM 715 O O . LEU A 1 88 ? 8.614 0.188 -4.500 1.00 94.62 88 LEU A O 1
ATOM 719 N N . SER A 1 89 ? 8.984 -1.381 -6.065 1.00 90.25 89 SER A N 1
ATOM 720 C CA . SER A 1 89 ? 10.431 -1.193 -6.091 1.00 90.25 89 SER A CA 1
ATOM 721 C C . SER A 1 89 ? 10.845 0.270 -6.309 1.00 90.25 89 SER A C 1
ATOM 723 O O . SER A 1 89 ? 10.353 0.959 -7.201 1.00 90.25 89 SER A O 1
ATOM 725 N N . LEU A 1 90 ? 11.824 0.722 -5.523 1.00 87.56 90 LEU A N 1
ATOM 726 C CA . LEU A 1 90 ? 12.568 1.962 -5.773 1.00 87.56 90 LEU A CA 1
ATOM 727 C C . LEU A 1 90 ? 13.739 1.752 -6.747 1.00 87.56 90 LEU A C 1
ATOM 729 O O . LEU A 1 90 ? 14.318 2.716 -7.232 1.00 87.56 90 LEU A O 1
ATOM 733 N N . ALA A 1 91 ? 14.102 0.500 -7.040 1.00 87.31 91 ALA A N 1
ATOM 734 C CA . ALA A 1 91 ? 15.183 0.173 -7.968 1.00 87.31 91 ALA A CA 1
ATOM 735 C C . ALA A 1 91 ? 14.680 -0.002 -9.410 1.00 87.31 91 ALA A C 1
ATOM 737 O O . ALA A 1 91 ? 15.413 0.298 -10.351 1.00 87.31 91 ALA A O 1
ATOM 738 N N . PHE A 1 92 ? 13.433 -0.444 -9.593 1.00 89.62 92 PHE A N 1
ATOM 739 C CA . PHE A 1 92 ? 12.834 -0.738 -10.898 1.00 89.62 92 PHE A CA 1
ATOM 740 C C . PHE A 1 92 ? 11.552 0.071 -11.098 1.00 89.62 92 PHE A C 1
ATOM 742 O O . PHE A 1 92 ? 10.753 0.151 -10.171 1.00 89.62 92 PHE A O 1
ATOM 749 N N . SER A 1 93 ? 11.346 0.633 -12.298 1.00 87.50 93 SER A N 1
ATOM 750 C CA . SER A 1 93 ? 10.202 1.516 -12.581 1.00 87.50 93 SER A CA 1
ATOM 751 C C . SER A 1 93 ? 8.852 0.804 -12.449 1.00 87.50 93 SER A C 1
ATOM 753 O O . SER A 1 93 ? 7.934 1.419 -11.964 1.00 87.50 93 SER A O 1
ATOM 755 N N . ARG A 1 94 ? 8.702 -0.502 -12.730 1.00 92.31 94 ARG A N 1
ATOM 756 C CA . ARG A 1 94 ? 7.439 -1.259 -12.493 1.00 92.31 94 ARG A CA 1
ATOM 757 C C . ARG A 1 94 ? 6.170 -0.620 -13.108 1.00 92.31 94 ARG A C 1
ATOM 759 O O . ARG A 1 94 ? 5.073 -0.803 -12.584 1.00 92.31 94 ARG A O 1
ATOM 766 N N . GLU A 1 95 ? 6.293 0.102 -14.221 1.00 92.56 95 GLU A N 1
ATOM 767 C CA . GLU A 1 95 ? 5.160 0.732 -14.931 1.00 92.56 95 GLU A CA 1
ATOM 768 C C . GLU A 1 95 ? 4.078 -0.278 -15.332 1.00 92.56 95 GLU A C 1
ATOM 770 O O . GLU A 1 95 ? 2.880 -0.033 -15.183 1.00 92.56 95 GLU A O 1
ATOM 775 N N . ASP A 1 96 ? 4.499 -1.473 -15.742 1.00 94.25 96 ASP A N 1
ATOM 776 C CA . ASP A 1 96 ? 3.641 -2.602 -16.095 1.00 94.25 96 ASP A CA 1
ATOM 777 C C . ASP A 1 96 ? 2.784 -3.112 -14.917 1.00 94.25 96 ASP A C 1
ATOM 779 O O . ASP A 1 96 ? 1.839 -3.879 -15.112 1.00 94.25 96 ASP A O 1
ATOM 783 N N . TRP A 1 97 ? 3.072 -2.678 -13.684 1.00 96.06 97 TRP A N 1
ATOM 784 C CA . TRP A 1 97 ? 2.365 -3.095 -12.470 1.00 96.06 97 TRP A CA 1
ATOM 785 C C . TRP A 1 97 ? 1.325 -2.074 -12.006 1.00 96.06 97 TRP A C 1
ATOM 787 O O . TRP A 1 97 ? 0.580 -2.355 -11.065 1.00 96.06 97 TRP A O 1
ATOM 797 N N . MET A 1 98 ? 1.194 -0.928 -12.675 1.00 95.38 98 MET A N 1
ATOM 798 C CA . MET A 1 98 ? 0.201 0.089 -12.318 1.00 95.38 98 MET A CA 1
ATOM 799 C C . MET A 1 98 ? -1.250 -0.420 -12.353 1.00 95.38 98 MET A C 1
ATOM 801 O O . MET A 1 98 ? -1.976 -0.201 -11.379 1.00 95.38 98 MET A O 1
ATOM 805 N N . PRO A 1 99 ? -1.689 -1.215 -13.352 1.00 97.31 99 PRO A N 1
ATOM 806 C CA . PRO A 1 99 ? -3.024 -1.818 -13.314 1.00 97.31 99 PRO A CA 1
ATOM 807 C C . PRO A 1 99 ? -3.226 -2.757 -12.114 1.00 97.31 99 PRO A C 1
ATOM 809 O O . PRO A 1 99 ? -4.312 -2.827 -11.533 1.00 97.31 99 PRO A O 1
ATOM 812 N N . ARG A 1 100 ? -2.166 -3.463 -11.698 1.00 97.44 100 ARG A N 1
ATOM 813 C CA . ARG A 1 100 ? -2.186 -4.344 -10.522 1.00 97.44 100 ARG A CA 1
ATOM 814 C C . ARG A 1 100 ? -2.276 -3.548 -9.221 1.00 97.44 100 ARG A C 1
ATOM 816 O O . ARG A 1 100 ? -3.014 -3.957 -8.321 1.00 97.44 100 ARG A O 1
ATOM 823 N N . MET A 1 101 ? -1.553 -2.433 -9.123 1.00 97.81 101 MET A N 1
ATOM 824 C CA . MET A 1 101 ? -1.656 -1.487 -8.009 1.00 97.81 101 MET A CA 1
ATOM 825 C C . MET A 1 101 ? -3.103 -1.011 -7.871 1.00 97.81 101 MET A C 1
ATOM 827 O O . MET A 1 101 ? -3.700 -1.195 -6.813 1.00 97.81 101 MET A O 1
ATOM 831 N N . ALA A 1 102 ? -3.700 -0.520 -8.961 1.00 98.44 102 ALA A N 1
ATOM 832 C CA . ALA A 1 102 ? -5.079 -0.038 -8.979 1.00 98.44 102 ALA A CA 1
ATOM 833 C C . ALA A 1 102 ? -6.081 -1.101 -8.493 1.00 98.44 102 ALA A C 1
ATOM 835 O O . ALA A 1 102 ? -6.920 -0.847 -7.624 1.00 98.44 102 ALA A O 1
ATOM 836 N N . ALA A 1 103 ? -5.967 -2.330 -9.011 1.00 98.56 103 ALA A N 1
ATOM 837 C CA . ALA A 1 103 ? -6.816 -3.444 -8.597 1.00 98.56 103 ALA A CA 1
ATOM 838 C C . ALA A 1 103 ? -6.639 -3.795 -7.108 1.00 98.56 103 ALA A C 1
ATOM 840 O O . ALA A 1 103 ? -7.623 -4.045 -6.407 1.00 98.56 103 ALA A O 1
ATOM 841 N N . THR A 1 104 ? -5.399 -3.775 -6.612 1.00 98.69 104 THR A N 1
ATOM 842 C CA . THR A 1 104 ? -5.088 -4.050 -5.202 1.00 98.69 104 THR A CA 1
ATOM 843 C C . THR A 1 104 ? -5.657 -2.972 -4.286 1.00 98.69 104 THR A C 1
ATOM 845 O O . THR A 1 104 ? -6.320 -3.308 -3.308 1.00 98.69 104 THR A O 1
ATOM 848 N N . ILE A 1 105 ? -5.485 -1.692 -4.624 1.00 98.62 105 ILE A N 1
ATOM 849 C CA . ILE A 1 105 ? -6.026 -0.567 -3.850 1.00 98.62 105 ILE A CA 1
ATOM 850 C C . ILE A 1 105 ? -7.552 -0.649 -3.776 1.00 98.62 105 ILE A C 1
ATOM 852 O O . ILE A 1 105 ? -8.131 -0.545 -2.693 1.00 98.62 105 ILE A O 1
ATOM 856 N N . LYS A 1 106 ? -8.216 -0.933 -4.903 1.00 98.75 106 LYS A N 1
ATOM 857 C CA . LYS A 1 106 ? -9.669 -1.145 -4.938 1.00 98.75 106 LYS A CA 1
ATOM 858 C C . LYS A 1 106 ? -10.111 -2.277 -4.004 1.00 98.75 106 LYS A C 1
ATOM 860 O O . LYS A 1 106 ? -11.096 -2.123 -3.277 1.00 98.75 106 LYS A O 1
ATOM 865 N N . ALA A 1 107 ? -9.397 -3.403 -4.008 1.00 98.69 107 ALA A N 1
ATOM 866 C CA . ALA A 1 107 ? -9.702 -4.542 -3.145 1.00 98.69 107 ALA A CA 1
ATOM 867 C C . ALA A 1 107 ? -9.488 -4.213 -1.657 1.00 98.69 107 ALA A C 1
ATOM 869 O O . ALA A 1 107 ? -10.344 -4.531 -0.834 1.00 98.69 107 ALA A O 1
ATOM 870 N N . VAL A 1 108 ? -8.389 -3.529 -1.325 1.00 98.56 108 VAL A N 1
ATOM 871 C CA . VAL A 1 108 ? -8.076 -3.066 0.035 1.00 98.56 108 VAL A CA 1
ATOM 872 C C . VAL A 1 108 ? -9.172 -2.148 0.563 1.00 98.56 108 VAL A C 1
ATOM 874 O O . VAL A 1 108 ? -9.729 -2.425 1.622 1.00 98.56 108 VAL A O 1
ATOM 877 N N . ARG A 1 109 ? -9.555 -1.112 -0.195 1.00 98.44 109 ARG A N 1
ATOM 878 C CA . ARG A 1 109 ? -10.631 -0.190 0.203 1.00 98.44 109 ARG A CA 1
ATOM 879 C C . ARG A 1 109 ? -11.958 -0.913 0.420 1.00 98.44 109 ARG A C 1
ATOM 881 O O . ARG A 1 109 ? -12.636 -0.653 1.403 1.00 98.44 109 ARG A O 1
ATOM 888 N N . SER A 1 110 ? -12.299 -1.854 -0.462 1.00 98.38 110 SER A N 1
ATOM 889 C CA . SER A 1 110 ? -13.550 -2.623 -0.366 1.00 98.38 110 SER A CA 1
ATOM 890 C C . SER A 1 110 ? -13.595 -3.560 0.848 1.00 98.38 110 SER A C 1
ATOM 892 O O . SER A 1 110 ? -14.677 -3.908 1.312 1.00 98.38 110 SER A O 1
ATOM 894 N N . ALA A 1 111 ? -12.435 -4.008 1.337 1.00 98.44 111 ALA A N 1
ATOM 895 C CA . ALA A 1 111 ? -12.320 -4.918 2.476 1.00 98.44 111 ALA A CA 1
ATOM 896 C C . ALA A 1 111 ? -12.060 -4.206 3.814 1.00 98.44 111 ALA A C 1
ATOM 898 O O . ALA A 1 111 ? -12.212 -4.832 4.862 1.00 98.44 111 ALA A O 1
ATOM 899 N N . SER A 1 112 ? -11.643 -2.939 3.771 1.00 98.19 112 SER A N 1
ATOM 900 C CA . SER A 1 112 ? -11.271 -2.135 4.933 1.00 98.19 112 SER A CA 1
ATOM 901 C C . SER A 1 112 ? -12.429 -1.965 5.914 1.00 98.19 112 SER A C 1
ATOM 903 O O . SER A 1 112 ? -13.554 -1.661 5.518 1.00 98.19 112 SER A O 1
ATOM 905 N N . LEU A 1 113 ? -12.135 -2.086 7.210 1.00 96.69 113 LEU A N 1
ATOM 906 C CA . LEU A 1 113 ? -13.060 -1.678 8.274 1.00 96.69 113 LEU A CA 1
ATOM 907 C C . LEU A 1 113 ? -13.249 -0.154 8.340 1.00 96.69 113 LEU A C 1
ATOM 909 O O . LEU A 1 113 ? -14.281 0.311 8.818 1.00 96.69 113 LEU A O 1
ATOM 913 N N . ASN A 1 114 ? -12.271 0.611 7.853 1.00 97.12 114 ASN A N 1
ATOM 914 C CA . ASN A 1 114 ? -12.320 2.065 7.793 1.00 97.12 114 ASN A CA 1
ATOM 915 C C . ASN A 1 114 ? -12.808 2.533 6.405 1.00 97.12 114 ASN A C 1
ATOM 917 O O . ASN A 1 114 ? -12.053 2.397 5.434 1.00 97.12 114 ASN A O 1
ATOM 921 N N . PRO A 1 115 ? -14.022 3.107 6.280 1.00 94.38 115 PRO A N 1
ATOM 922 C CA . PRO A 1 115 ? -14.528 3.633 5.008 1.00 94.38 115 PRO A CA 1
ATOM 923 C C . PRO A 1 115 ? -13.795 4.903 4.546 1.00 94.38 115 PRO A C 1
ATOM 925 O O . PRO A 1 115 ? -13.877 5.257 3.374 1.00 94.38 115 PRO A O 1
ATOM 928 N N . ALA A 1 116 ? -13.070 5.570 5.449 1.00 95.12 116 ALA A N 1
ATOM 929 C CA . ALA A 1 116 ? -12.236 6.736 5.175 1.00 95.12 116 ALA A CA 1
ATOM 930 C C . ALA A 1 116 ? -10.740 6.375 5.098 1.00 95.12 116 ALA A C 1
ATOM 932 O O . ALA A 1 116 ? -9.892 7.230 5.341 1.00 95.12 116 ALA A O 1
ATOM 933 N N . LEU A 1 117 ? -10.413 5.107 4.806 1.00 96.38 117 LEU A N 1
ATOM 934 C CA . LEU A 1 117 ? -9.033 4.639 4.690 1.00 96.38 117 LEU A CA 1
ATOM 935 C C . LEU A 1 117 ? -8.250 5.514 3.707 1.00 96.38 117 LEU A C 1
ATOM 937 O O . LEU A 1 117 ? -8.659 5.660 2.556 1.00 96.38 117 LEU A O 1
ATOM 941 N N . VAL A 1 118 ? -7.100 6.020 4.141 1.00 96.25 118 VAL A N 1
ATOM 942 C CA . VAL A 1 118 ? -6.150 6.695 3.258 1.00 96.25 118 VAL A CA 1
ATOM 943 C C . VAL A 1 118 ? -5.185 5.662 2.686 1.00 96.25 118 VAL A C 1
ATOM 945 O O . VAL A 1 118 ? -4.666 4.816 3.412 1.00 96.25 118 VAL A O 1
ATOM 948 N N . VAL A 1 119 ? -4.925 5.718 1.385 1.00 96.62 119 VAL A N 1
ATOM 949 C CA . VAL A 1 119 ? -3.960 4.853 0.708 1.00 96.62 119 VAL A CA 1
ATOM 950 C C . VAL A 1 119 ? -2.858 5.706 0.105 1.00 96.62 119 VAL A C 1
ATOM 952 O O . VAL A 1 119 ? -3.111 6.525 -0.778 1.00 96.62 119 VAL A O 1
ATOM 955 N N . VAL A 1 120 ? -1.630 5.484 0.559 1.00 94.62 120 VAL A N 1
ATOM 956 C CA . V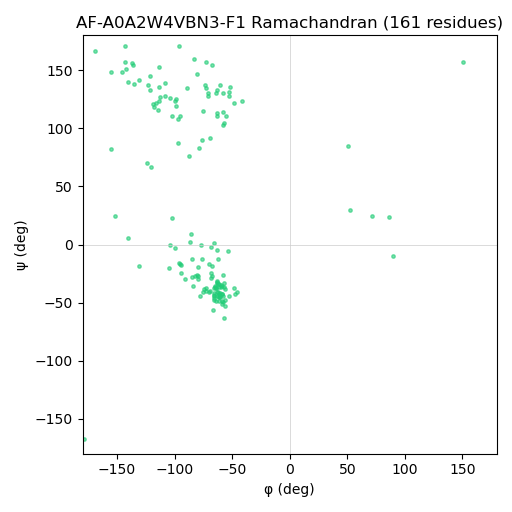AL A 1 120 ? -0.436 6.135 0.022 1.00 94.62 120 VAL A CA 1
ATOM 957 C C . VAL A 1 120 ? 0.382 5.125 -0.758 1.00 94.62 120 VAL A C 1
ATOM 959 O O . VAL A 1 120 ? 0.512 3.971 -0.356 1.00 94.62 120 VAL A O 1
ATOM 962 N N . VAL A 1 121 ? 0.914 5.563 -1.894 1.00 94.50 121 VAL A N 1
ATOM 963 C CA . VAL A 1 121 ? 1.740 4.728 -2.763 1.00 94.50 121 VAL A CA 1
ATOM 964 C C . VAL A 1 121 ? 3.180 5.210 -2.828 1.00 94.50 121 VAL A C 1
ATOM 966 O O . VAL A 1 121 ? 3.488 6.392 -2.670 1.00 94.50 121 VAL A O 1
ATOM 969 N N . ARG A 1 122 ? 4.084 4.276 -3.098 1.00 91.06 122 ARG A N 1
ATOM 970 C CA . ARG A 1 122 ? 5.498 4.552 -3.345 1.00 91.06 122 ARG A CA 1
ATOM 971 C C . ARG A 1 122 ? 6.033 3.628 -4.422 1.00 91.06 122 ARG A C 1
ATOM 973 O O . ARG A 1 122 ? 5.500 2.549 -4.668 1.00 91.06 122 ARG A O 1
ATOM 980 N N . GLY A 1 123 ? 7.109 4.053 -5.063 1.00 90.94 123 GLY A N 1
ATOM 981 C CA . GLY A 1 123 ? 7.809 3.279 -6.077 1.00 90.94 123 GLY A CA 1
ATOM 982 C C . GLY A 1 123 ? 8.467 4.198 -7.085 1.00 90.94 123 GLY A C 1
ATOM 983 O O . GLY A 1 123 ? 8.037 5.335 -7.263 1.00 90.94 123 GLY A O 1
ATOM 984 N N . ARG A 1 124 ? 9.499 3.697 -7.763 1.00 90.50 124 ARG A N 1
ATOM 985 C CA . ARG A 1 124 ? 10.231 4.458 -8.783 1.00 90.50 124 ARG A CA 1
ATOM 986 C C . ARG A 1 124 ? 9.311 4.963 -9.902 1.00 90.50 124 ARG A C 1
ATOM 988 O O . ARG A 1 124 ? 9.506 6.084 -10.362 1.00 90.50 124 ARG A O 1
ATOM 995 N N . VAL A 1 125 ? 8.264 4.193 -10.228 1.00 91.25 125 VAL A N 1
ATOM 996 C CA . VAL A 1 125 ? 7.194 4.566 -11.173 1.00 91.25 125 VAL A CA 1
ATOM 997 C C . VAL A 1 125 ? 6.624 5.959 -10.922 1.00 91.25 125 VAL A C 1
ATOM 999 O O . VAL A 1 125 ? 6.325 6.683 -11.858 1.00 91.25 125 VAL A O 1
ATOM 1002 N N . PHE A 1 126 ? 6.500 6.353 -9.651 1.00 88.25 126 PHE A N 1
ATOM 1003 C CA . PHE A 1 126 ? 5.887 7.616 -9.256 1.00 88.25 126 PHE A CA 1
ATOM 1004 C C . PHE A 1 126 ? 6.880 8.778 -9.250 1.00 88.25 126 PHE A C 1
ATOM 1006 O O . PHE A 1 126 ? 6.496 9.882 -8.889 1.00 88.25 126 PHE A O 1
ATOM 1013 N N . PHE A 1 127 ? 8.145 8.572 -9.629 1.00 81.88 127 PHE A N 1
ATOM 1014 C CA . PHE A 1 127 ? 9.177 9.622 -9.608 1.00 81.88 127 PHE A CA 1
ATOM 1015 C C . PHE A 1 127 ? 9.968 9.732 -10.911 1.00 81.88 127 PHE A C 1
ATOM 1017 O O . PHE A 1 127 ? 10.562 10.773 -11.166 1.00 81.88 127 PHE A O 1
ATOM 1024 N N . GLU A 1 128 ? 9.944 8.701 -11.753 1.00 81.62 128 GLU A N 1
ATOM 1025 C CA . GLU A 1 128 ? 10.567 8.697 -13.080 1.00 81.62 128 GLU A CA 1
ATOM 1026 C C . GLU A 1 128 ? 9.515 8.429 -14.158 1.00 81.62 128 GLU A C 1
ATOM 1028 O O . GLU A 1 128 ? 9.505 7.380 -14.791 1.00 81.62 128 GLU A O 1
ATOM 1033 N N . HIS A 1 129 ? 8.594 9.371 -14.333 1.00 74.19 129 HIS A N 1
ATOM 1034 C CA . HIS A 1 129 ? 7.531 9.286 -15.329 1.00 74.19 129 HIS A CA 1
ATOM 1035 C C . HIS A 1 129 ? 7.364 10.631 -16.039 1.00 74.19 129 HIS A C 1
ATOM 1037 O O . HIS A 1 129 ? 7.754 11.674 -15.511 1.00 74.19 129 HIS A O 1
ATOM 1043 N N . GLU A 1 130 ? 6.816 10.588 -17.253 1.00 75.25 130 GLU A N 1
ATOM 1044 C CA . GLU A 1 130 ? 6.552 11.784 -18.064 1.00 75.25 130 GLU A CA 1
ATOM 1045 C C . GLU A 1 130 ? 5.236 12.476 -17.669 1.00 75.25 130 GLU A C 1
ATOM 1047 O O . GLU A 1 130 ? 5.109 13.690 -17.822 1.00 75.25 130 GLU A O 1
ATOM 1052 N N . GLU A 1 131 ? 4.278 11.715 -17.133 1.00 77.62 131 GLU A N 1
ATOM 1053 C CA . GLU A 1 131 ? 2.966 12.225 -16.726 1.00 77.62 131 GLU A CA 1
ATOM 1054 C C . GLU A 1 131 ? 3.040 13.081 -15.444 1.00 77.62 131 GLU A C 1
ATOM 1056 O O . GLU A 1 131 ? 3.947 12.923 -14.625 1.00 77.62 131 GLU A O 1
ATOM 1061 N N . PRO A 1 132 ? 2.076 13.980 -15.194 1.00 79.75 132 PRO A N 1
ATOM 1062 C CA . PRO A 1 132 ? 1.982 14.682 -13.921 1.00 79.75 132 PRO A CA 1
ATOM 1063 C C . PRO A 1 132 ? 1.698 13.724 -12.750 1.00 79.75 132 PRO A C 1
ATOM 1065 O O . PRO A 1 132 ? 0.721 12.973 -12.758 1.00 79.75 132 PRO A O 1
ATOM 1068 N N . LEU A 1 133 ? 2.482 13.826 -11.670 1.00 83.62 133 LEU A N 1
ATOM 1069 C CA . LEU A 1 133 ? 2.328 13.005 -10.457 1.00 83.62 133 LEU A CA 1
ATOM 1070 C C . LEU A 1 133 ? 0.878 12.907 -9.920 1.00 83.62 133 LEU A C 1
ATOM 1072 O O . LEU A 1 133 ? 0.465 11.802 -9.555 1.00 83.62 133 LEU A O 1
ATOM 1076 N N . PRO A 1 134 ? 0.067 13.988 -9.874 1.00 84.69 134 PRO A N 1
ATOM 1077 C CA . PRO A 1 134 ? -1.325 13.889 -9.429 1.00 84.69 134 PRO A CA 1
ATOM 1078 C C . PRO A 1 134 ? -2.183 12.944 -10.279 1.00 84.69 134 PRO A C 1
ATOM 1080 O O . PRO A 1 134 ? -3.034 12.241 -9.735 1.00 84.69 134 PRO A O 1
ATOM 1083 N N . GLU A 1 135 ? -1.960 12.904 -11.592 1.00 88.12 135 GLU A N 1
ATOM 1084 C CA . GLU A 1 135 ? -2.705 12.054 -12.525 1.00 88.12 135 GLU A CA 1
ATOM 1085 C C . GLU A 1 135 ? -2.294 10.591 -12.356 1.00 88.12 135 GLU A C 1
ATOM 1087 O O 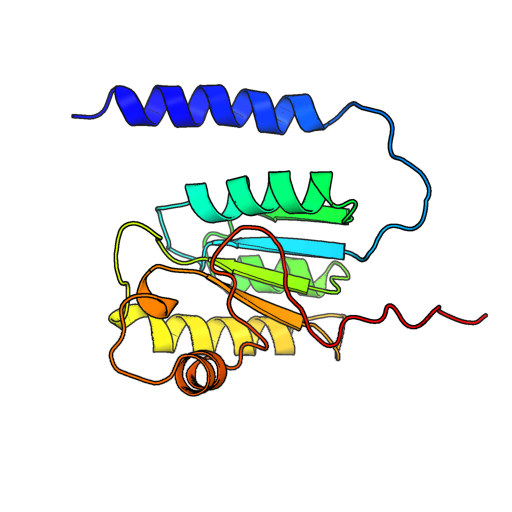. GLU A 1 135 ? -3.148 9.704 -12.298 1.00 88.12 135 GLU A O 1
ATOM 1092 N N . LEU A 1 136 ? -0.999 10.338 -12.149 1.00 89.06 136 LEU A N 1
ATOM 1093 C CA . LEU A 1 136 ? -0.492 8.996 -11.884 1.00 89.06 136 LEU A CA 1
ATOM 1094 C C . LEU A 1 136 ? -1.003 8.431 -10.546 1.00 89.06 136 LEU A C 1
ATOM 1096 O O . LEU A 1 136 ? -1.416 7.272 -10.490 1.00 89.06 136 LEU A O 1
ATOM 1100 N N . ILE A 1 137 ? -1.050 9.243 -9.483 1.00 91.75 137 ILE A N 1
ATOM 1101 C CA . ILE A 1 137 ? -1.653 8.869 -8.188 1.00 91.75 137 ILE A CA 1
ATOM 1102 C C . ILE A 1 137 ? -3.133 8.501 -8.370 1.00 91.75 137 ILE A C 1
ATOM 1104 O O . ILE A 1 137 ? -3.582 7.443 -7.915 1.00 91.75 137 ILE A O 1
ATOM 1108 N N . GLN A 1 138 ? -3.887 9.347 -9.079 1.00 91.88 138 GLN A N 1
ATOM 1109 C CA . GLN A 1 138 ? -5.311 9.123 -9.336 1.00 91.88 138 GLN A CA 1
ATOM 1110 C C . GLN A 1 138 ? -5.557 7.883 -10.200 1.00 91.88 138 GLN A C 1
ATOM 1112 O O . GLN A 1 138 ? -6.514 7.151 -9.944 1.00 91.88 138 GLN A O 1
ATOM 1117 N N . SER A 1 139 ? -4.676 7.591 -11.163 1.00 94.69 139 SER A N 1
ATOM 1118 C CA . SER A 1 139 ? -4.792 6.425 -12.052 1.00 94.69 139 SER A CA 1
ATOM 1119 C C . SER A 1 139 ? -4.846 5.084 -11.306 1.00 94.69 139 SER A C 1
ATOM 1121 O O . SER A 1 139 ? -5.452 4.129 -11.793 1.00 94.69 139 SER A O 1
ATOM 1123 N N . VAL A 1 140 ? -4.271 5.015 -10.097 1.00 97.00 140 VAL A N 1
ATOM 1124 C CA . VAL A 1 140 ? -4.324 3.827 -9.227 1.00 97.00 140 VAL A CA 1
ATOM 1125 C C . VAL A 1 140 ? -5.306 3.947 -8.065 1.00 97.00 140 VAL A C 1
ATOM 1127 O O . VAL A 1 140 ? -5.467 2.999 -7.299 1.00 97.00 140 VAL A O 1
ATOM 1130 N N . GLY A 1 141 ? -6.000 5.078 -7.934 1.00 96.31 141 GLY A N 1
ATOM 1131 C CA . GLY A 1 141 ? -6.956 5.324 -6.851 1.00 96.31 141 GLY A CA 1
ATOM 1132 C C . GLY A 1 141 ? -6.308 5.529 -5.476 1.00 96.31 141 GLY A C 1
ATOM 1133 O O . GLY A 1 141 ? -6.941 5.252 -4.447 1.00 96.31 141 GLY A O 1
ATOM 1134 N N . ALA A 1 142 ? -5.046 5.965 -5.453 1.00 95.62 142 ALA A N 1
ATOM 1135 C CA . ALA A 1 142 ? -4.350 6.371 -4.236 1.00 95.62 142 ALA A CA 1
ATOM 1136 C C . ALA A 1 142 ? -4.694 7.824 -3.863 1.00 95.62 142 ALA A C 1
ATOM 1138 O O . ALA A 1 142 ? -5.124 8.604 -4.709 1.00 95.62 142 ALA A O 1
ATOM 1139 N N . ASP A 1 143 ? -4.488 8.183 -2.597 1.00 93.12 143 ASP A N 1
ATOM 1140 C CA . ASP A 1 143 ? -4.724 9.538 -2.074 1.00 93.12 143 ASP A CA 1
ATOM 1141 C C . ASP A 1 143 ? -3.449 10.393 -2.073 1.00 93.12 143 ASP A C 1
ATOM 1143 O O . ASP A 1 143 ? -3.505 11.616 -1.962 1.00 93.12 143 ASP A O 1
ATOM 1147 N N . GLY A 1 144 ? -2.284 9.758 -2.198 1.00 89.81 144 GLY A N 1
ATOM 1148 C CA . GLY A 1 144 ? -0.999 10.439 -2.251 1.00 89.81 144 GLY A CA 1
ATOM 1149 C C . GLY A 1 144 ? 0.134 9.505 -2.651 1.00 89.81 144 GLY A C 1
ATOM 1150 O O . GLY A 1 144 ? -0.012 8.283 -2.615 1.00 89.81 144 GLY A O 1
ATOM 1151 N N . ALA A 1 145 ? 1.277 10.093 -2.997 1.00 88.56 145 ALA A N 1
ATOM 1152 C CA . ALA A 1 145 ? 2.532 9.374 -3.166 1.00 88.56 145 ALA A CA 1
ATOM 1153 C C . ALA A 1 145 ? 3.600 9.931 -2.222 1.00 88.56 145 ALA A C 1
ATOM 1155 O O . ALA A 1 145 ? 3.645 11.133 -1.966 1.00 88.56 145 ALA A O 1
ATOM 1156 N N . SER A 1 146 ? 4.472 9.060 -1.720 1.00 78.31 146 SER A N 1
ATOM 1157 C CA . SER 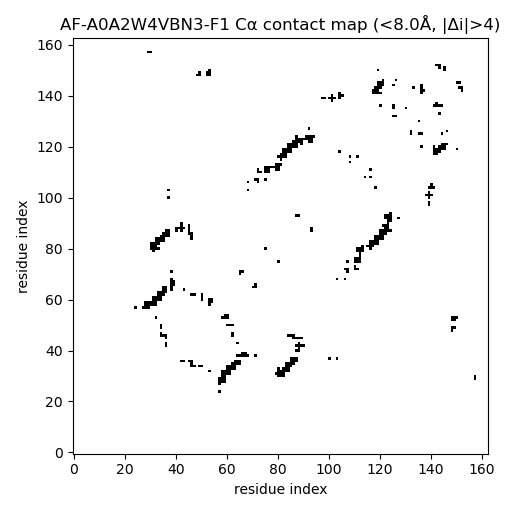A 1 146 ? 5.547 9.424 -0.792 1.00 78.31 146 SER A CA 1
ATOM 1158 C C . SER A 1 146 ? 6.917 9.212 -1.447 1.00 78.31 146 SER A C 1
ATOM 1160 O O . SER A 1 146 ? 7.285 8.087 -1.773 1.00 78.31 146 SER A O 1
ATOM 1162 N N . THR A 1 147 ? 7.677 10.297 -1.643 1.00 65.25 147 THR A N 1
ATOM 1163 C CA . THR A 1 147 ? 9.062 10.300 -2.179 1.00 65.25 147 THR A CA 1
ATOM 1164 C C . THR A 1 147 ? 10.112 9.936 -1.130 1.00 65.25 147 THR A C 1
ATOM 1166 O O . THR A 1 147 ? 11.185 9.434 -1.457 1.00 65.25 147 THR A O 1
ATOM 1169 N N . ALA A 1 148 ? 9.805 10.201 0.135 1.00 54.53 148 ALA A N 1
ATOM 1170 C CA . ALA A 1 148 ? 10.608 9.901 1.307 1.00 54.53 148 ALA A CA 1
ATOM 1171 C C . ALA A 1 148 ? 9.655 9.474 2.419 1.00 54.53 148 ALA A C 1
ATOM 1173 O O . ALA A 1 148 ? 8.522 9.946 2.447 1.00 54.53 148 ALA A O 1
ATOM 1174 N N . ALA A 1 149 ? 10.119 8.618 3.328 1.00 48.22 149 ALA A N 1
ATOM 1175 C CA . ALA A 1 149 ? 9.312 7.918 4.325 1.00 48.22 149 ALA A CA 1
ATOM 1176 C C . ALA A 1 149 ? 8.412 8.793 5.222 1.00 48.22 149 ALA A C 1
ATOM 1178 O O . ALA A 1 149 ? 7.628 8.249 5.979 1.00 48.22 149 ALA A O 1
ATOM 1179 N N . VAL A 1 150 ? 8.478 10.124 5.141 1.00 48.22 150 VAL A N 1
ATOM 1180 C CA . VAL A 1 150 ? 7.495 11.023 5.748 1.00 48.22 150 VAL A CA 1
ATOM 1181 C C . VAL A 1 150 ? 6.206 11.013 4.920 1.00 48.22 150 VAL A C 1
ATOM 1183 O O . VAL A 1 150 ? 6.166 11.467 3.774 1.00 48.22 150 VAL A O 1
ATOM 1186 N N . LEU A 1 151 ? 5.128 10.510 5.521 1.00 51.66 151 LEU A N 1
ATOM 1187 C CA . LEU A 1 151 ? 3.773 10.673 5.008 1.00 51.66 151 LEU A CA 1
ATOM 1188 C C . LEU A 1 151 ? 3.392 12.153 5.011 1.00 51.66 151 LEU A C 1
ATOM 1190 O O . LEU A 1 151 ? 3.158 12.742 6.062 1.00 51.66 151 LEU A O 1
ATOM 1194 N N . VAL A 1 152 ? 3.262 12.746 3.827 1.00 44.69 152 VAL A N 1
ATOM 1195 C CA . VAL A 1 152 ? 2.560 14.022 3.665 1.00 44.69 152 VAL A CA 1
ATOM 1196 C C . VAL A 1 152 ? 1.144 13.693 3.212 1.00 44.69 152 VAL A C 1
ATOM 1198 O O . VAL A 1 152 ? 0.869 13.604 2.020 1.00 44.69 152 VAL A O 1
ATOM 1201 N N . VAL A 1 153 ? 0.247 13.460 4.171 1.00 49.72 153 VAL A N 1
ATOM 1202 C CA . VAL A 1 153 ? -1.195 13.375 3.902 1.00 49.72 153 VAL A CA 1
ATOM 1203 C C . VAL A 1 153 ? -1.788 14.747 4.229 1.00 49.72 153 VAL A C 1
ATOM 1205 O O . VAL A 1 153 ? -1.882 15.080 5.410 1.00 49.72 153 VAL A O 1
ATOM 1208 N N . PRO A 1 154 ? -2.211 15.561 3.241 1.00 40.00 154 PRO A N 1
ATOM 1209 C CA . PRO A 1 154 ? -2.702 16.924 3.485 1.00 40.00 154 PRO A CA 1
ATOM 1210 C C . PRO A 1 154 ? -3.975 17.014 4.344 1.00 40.00 154 PRO A C 1
ATOM 1212 O O . PRO A 1 154 ? -4.451 18.111 4.616 1.00 40.00 154 PRO A O 1
ATOM 1215 N N . SER A 1 155 ? -4.578 15.883 4.720 1.00 42.75 155 SER A N 1
ATOM 1216 C CA . SER A 1 155 ? -5.948 15.828 5.246 1.00 42.75 155 SER A CA 1
ATOM 1217 C C . SER A 1 155 ? -6.144 14.855 6.407 1.00 42.75 155 SER A C 1
ATOM 1219 O O . SER A 1 155 ? -7.283 14.657 6.831 1.00 42.75 155 SER A O 1
ATOM 1221 N N . PHE A 1 156 ? -5.083 14.231 6.934 1.00 49.16 156 PHE A N 1
ATOM 1222 C CA . PHE A 1 156 ? -5.252 13.333 8.073 1.00 49.16 156 PHE A CA 1
ATOM 1223 C C . PHE A 1 156 ? -5.450 14.142 9.362 1.00 49.16 156 PHE A C 1
ATOM 1225 O O . PHE A 1 156 ? -4.513 14.486 10.078 1.00 49.16 156 PHE A O 1
ATOM 1232 N N . HIS A 1 157 ? -6.709 14.446 9.661 1.00 52.22 157 HIS A N 1
ATOM 1233 C CA . HIS A 1 157 ? -7.143 14.825 10.993 1.00 52.22 157 HIS A CA 1
ATOM 1234 C C . HIS A 1 157 ? -7.817 13.610 11.611 1.00 52.22 157 HIS A C 1
ATOM 1236 O O . HIS A 1 157 ? -8.912 13.228 11.194 1.00 52.22 157 HIS A O 1
ATOM 1242 N N . ARG A 1 158 ? -7.188 13.005 12.625 1.00 50.12 158 ARG A N 1
ATOM 1243 C CA . ARG A 1 158 ? -7.892 12.065 13.495 1.00 50.12 158 ARG A CA 1
ATOM 1244 C C . ARG A 1 158 ? -9.073 12.825 14.088 1.00 50.12 158 ARG A C 1
ATOM 1246 O O . ARG A 1 158 ? -8.882 13.669 14.965 1.00 50.12 158 ARG A O 1
ATOM 1253 N N . SER A 1 159 ? -10.279 12.562 13.585 1.00 44.28 159 SER A N 1
ATOM 1254 C CA . SER A 1 159 ? -11.490 13.041 14.237 1.00 44.28 159 SER A CA 1
ATOM 1255 C C . SER A 1 159 ? -11.432 12.466 15.642 1.00 44.28 159 SER A C 1
ATOM 1257 O O . SER A 1 159 ? -11.381 11.244 15.812 1.00 44.28 159 SER A O 1
ATOM 1259 N N . ALA A 1 160 ? -11.292 13.337 16.641 1.00 40.69 160 ALA A N 1
ATOM 1260 C CA . ALA A 1 160 ? -11.369 12.915 18.023 1.00 40.69 160 ALA A CA 1
ATOM 1261 C C . ALA A 1 160 ? -12.715 12.206 18.158 1.00 40.69 160 ALA A C 1
ATOM 1263 O O . ALA A 1 160 ? -13.755 12.843 18.002 1.00 40.69 160 ALA A O 1
ATOM 1264 N N . ALA A 1 161 ? -12.691 10.886 18.346 1.00 37.12 161 ALA A N 1
ATOM 1265 C CA . ALA A 1 161 ? -13.889 10.145 18.678 1.00 37.12 161 ALA A CA 1
ATOM 1266 C C . ALA A 1 161 ? -14.423 10.775 19.969 1.00 37.12 161 ALA A C 1
ATOM 1268 O O . ALA A 1 161 ? -13.823 10.638 21.033 1.00 37.12 161 ALA A O 1
ATOM 1269 N N . GLY A 1 162 ? -15.466 11.590 19.825 1.00 38.25 162 GLY A N 1
ATOM 1270 C CA . GLY A 1 162 ? -16.257 12.071 20.937 1.00 38.25 162 GLY A CA 1
ATOM 1271 C C . GLY A 1 162 ? -17.117 10.923 21.445 1.00 38.25 162 GLY A C 1
ATOM 1272 O O . GLY A 1 162 ? -17.704 10.204 20.636 1.00 38.25 162 GLY A O 1
ATOM 1273 N N . GLY A 1 163 ? -17.194 10.795 22.769 1.00 31.42 163 GLY A N 1
ATOM 1274 C CA . GLY A 1 163 ? -18.060 9.849 23.474 1.00 31.42 163 GLY A CA 1
ATOM 1275 C C . GLY A 1 163 ? -17.279 8.855 24.302 1.00 31.42 163 GLY A C 1
ATOM 1276 O O . GLY A 1 163 ? -16.980 7.773 23.757 1.00 31.42 163 GLY A O 1
#

Mean predicted aligned error: 9.75 Å

Secondary structure (DSSP, 8-state):
--SHHHHHHHHHHHHHHHTT-S----S----EEEEEEPTT---THHHHHHHHHHHHTT-EEEE---SSHHHHHHHHHHS--SEEEEE--SSS--GGGHHHHHHHHHHHHHH-S-TT-EEEEESGGGTS-SS-HHHHHHHTT-SEE-SSSS---TT--------

Radius of gyration: 15.88 Å; Cα contacts (8 Å, |Δi|>4): 244; chains: 1; bounding box: 45×30×44 Å

pLDDT: mean 80.24, std 20.24, range [31.42, 98.75]